Protein AF-A0A6B3EX88-F1 (afdb_monomer)

Sequence (80 aa):
MGRKVLAIEPGTPVLARMNRAFMQRATRWLASQGVRQFLDIGTGIPTSPNLHQVAQEAAPDARIVYCDNDPIVLAHAEAL

pLDDT: mean 92.62, std 8.36, range [62.5, 98.75]

Secondary structure (DSSP, 8-state):
-HHHHHHH-TTHHHHHHHHHHHHHHHHHHHHHTT--EEEEES--S--SSPHHHHHHHH-TT-EEEEE-S-HHHHHHHTT-

Mean predicted aligned err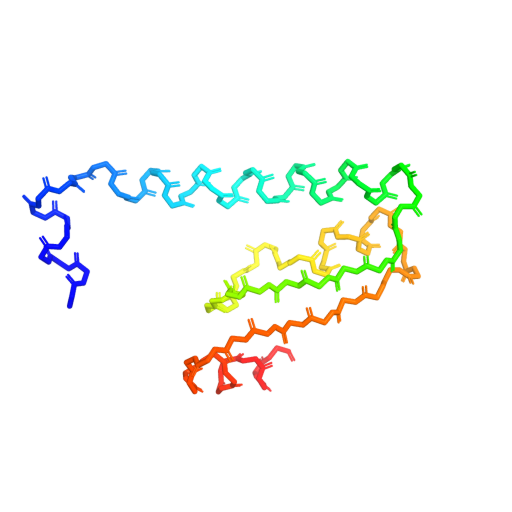or: 3.93 Å

Structure (mmCIF, N/CA/C/O backbone):
data_AF-A0A6B3EX88-F1
#
_entry.id   AF-A0A6B3EX88-F1
#
loop_
_atom_site.group_PDB
_atom_site.id
_atom_site.type_symbol
_atom_site.label_atom_id
_atom_site.label_alt_id
_atom_site.label_comp_id
_atom_site.label_asym_id
_atom_site.label_entity_id
_atom_site.label_seq_id
_atom_site.pdbx_PDB_ins_code
_atom_site.Cartn_x
_atom_site.Cartn_y
_atom_site.Cartn_z
_atom_site.occupancy
_atom_site.B_iso_or_equiv
_atom_site.auth_seq_id
_atom_site.auth_comp_id
_atom_site.auth_asym_id
_atom_site.auth_atom_id
_atom_site.pdbx_PDB_model_num
ATOM 1 N N . MET A 1 1 ? 13.832 -4.015 -18.662 1.00 64.31 1 MET A N 1
ATOM 2 C CA . MET A 1 1 ? 12.714 -3.116 -19.028 1.00 64.31 1 MET A CA 1
ATOM 3 C C . MET A 1 1 ? 12.949 -1.678 -18.558 1.00 64.31 1 MET A C 1
ATOM 5 O O . MET A 1 1 ? 13.018 -0.802 -19.407 1.00 64.31 1 MET A O 1
ATOM 9 N N . GLY A 1 2 ? 13.176 -1.431 -17.257 1.00 70.56 2 GLY A N 1
ATOM 10 C CA . GLY A 1 2 ? 13.278 -0.074 -16.682 1.00 70.56 2 GLY A CA 1
ATOM 11 C C . GLY A 1 2 ? 14.214 0.905 -17.408 1.00 70.56 2 GLY A C 1
ATOM 12 O O . GLY A 1 2 ? 13.789 1.998 -17.756 1.00 70.56 2 GLY A O 1
ATOM 13 N N . ARG A 1 3 ? 15.446 0.497 -17.758 1.00 74.19 3 ARG A N 1
ATOM 14 C CA . ARG A 1 3 ? 16.381 1.360 -18.518 1.00 74.19 3 ARG A CA 1
ATOM 15 C C . ARG A 1 3 ? 15.856 1.805 -19.891 1.00 74.19 3 ARG A C 1
ATOM 17 O O . ARG A 1 3 ? 16.182 2.900 -20.323 1.00 74.19 3 ARG A O 1
ATOM 24 N N . LYS A 1 4 ? 15.048 0.977 -20.567 1.00 79.00 4 LYS A N 1
ATOM 25 C CA . LYS A 1 4 ? 14.448 1.331 -21.866 1.00 79.00 4 LYS A CA 1
ATOM 26 C C . LYS A 1 4 ? 13.325 2.357 -21.698 1.00 79.00 4 LYS A C 1
ATOM 28 O O . LYS A 1 4 ? 13.219 3.260 -22.511 1.00 79.00 4 LYS A O 1
ATOM 33 N N . VAL A 1 5 ? 12.539 2.246 -20.625 1.00 78.81 5 VAL A N 1
ATOM 34 C CA . VAL A 1 5 ? 11.475 3.212 -20.302 1.00 78.81 5 VAL A CA 1
ATOM 35 C C . VAL A 1 5 ? 12.069 4.579 -19.973 1.00 78.81 5 VAL A C 1
ATOM 37 O O . VA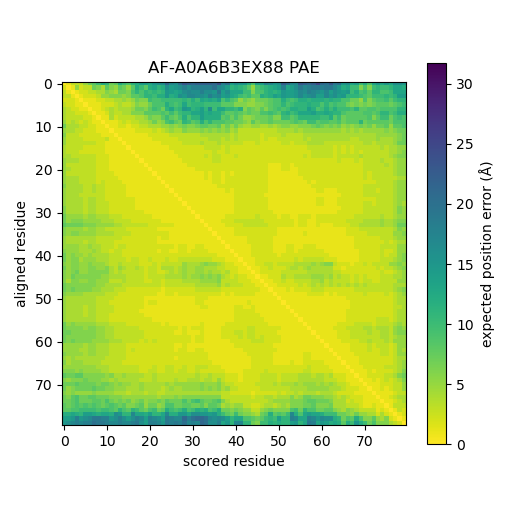L A 1 5 ? 11.606 5.576 -20.505 1.00 78.81 5 VAL A O 1
ATOM 40 N N . LEU A 1 6 ? 13.150 4.628 -19.189 1.00 85.69 6 LEU A N 1
ATOM 41 C CA . LEU A 1 6 ? 13.830 5.886 -18.846 1.00 85.69 6 LEU A CA 1
ATOM 42 C C . LEU A 1 6 ? 14.434 6.613 -20.052 1.00 85.69 6 LEU A C 1
ATOM 44 O O . LEU A 1 6 ? 14.576 7.829 -20.015 1.00 85.69 6 LEU A O 1
ATOM 48 N N . ALA A 1 7 ? 14.792 5.879 -21.108 1.00 86.81 7 ALA A N 1
ATOM 49 C CA . ALA A 1 7 ? 15.285 6.472 -22.347 1.00 86.81 7 ALA A CA 1
ATOM 50 C C . ALA A 1 7 ? 14.165 7.112 -23.191 1.00 86.81 7 ALA A C 1
ATOM 52 O O . ALA A 1 7 ? 14.456 7.974 -24.012 1.00 86.81 7 ALA A O 1
ATOM 53 N N . ILE A 1 8 ? 12.911 6.687 -23.001 1.00 90.50 8 ILE A N 1
ATOM 54 C CA . ILE A 1 8 ? 11.735 7.189 -23.730 1.00 90.50 8 ILE A CA 1
ATOM 55 C C . ILE A 1 8 ? 11.033 8.286 -22.922 1.00 90.50 8 ILE A C 1
ATOM 57 O O . ILE A 1 8 ? 10.701 9.329 -23.470 1.00 90.50 8 ILE A O 1
ATOM 61 N N . GLU A 1 9 ? 10.835 8.057 -21.623 1.00 87.94 9 GLU A N 1
ATOM 62 C CA . GLU A 1 9 ? 10.179 8.978 -20.694 1.00 87.94 9 GLU A CA 1
ATOM 63 C C . GLU A 1 9 ? 11.049 9.164 -19.434 1.00 87.94 9 GLU A C 1
ATOM 65 O O . GLU A 1 9 ? 10.896 8.435 -18.439 1.00 87.94 9 GLU A O 1
ATOM 70 N N . PRO A 1 10 ? 11.987 10.130 -19.455 1.00 91.50 10 PRO A N 1
ATOM 71 C CA . PRO A 1 10 ? 12.890 10.400 -18.337 1.00 91.50 10 PRO A CA 1
ATOM 72 C C . PRO A 1 10 ? 12.172 10.801 -17.040 1.00 91.50 10 PRO A C 1
ATOM 74 O O . PRO A 1 10 ? 12.722 10.611 -15.954 1.00 91.50 10 PRO A O 1
ATOM 77 N N . GLY A 1 11 ? 10.944 11.325 -17.124 1.00 93.56 11 GLY A N 1
ATOM 78 C CA . GLY A 1 11 ? 10.118 11.726 -15.986 1.00 93.56 11 GLY A CA 1
ATOM 79 C C . GLY A 1 11 ? 9.488 10.561 -15.219 1.00 93.56 11 GLY A C 1
ATOM 80 O O . GLY A 1 11 ? 8.992 10.759 -14.107 1.00 93.56 11 GLY A O 1
ATOM 81 N N . THR A 1 12 ? 9.556 9.332 -15.743 1.00 92.00 12 THR A N 1
ATOM 82 C CA . THR A 1 12 ? 8.961 8.128 -15.128 1.00 92.00 12 THR A CA 1
ATOM 83 C C . THR A 1 12 ? 9.263 7.975 -13.625 1.00 92.00 12 THR A C 1
ATOM 85 O O . THR A 1 12 ? 8.333 7.706 -12.861 1.00 92.00 12 THR A O 1
ATOM 88 N N . PRO A 1 13 ? 10.499 8.191 -13.121 1.00 92.88 13 PRO A N 1
ATOM 89 C CA . PRO A 1 13 ? 10.781 8.082 -11.688 1.00 92.88 13 PRO A CA 1
ATOM 90 C C . PRO A 1 13 ? 10.068 9.131 -10.835 1.00 92.88 13 PRO A C 1
ATOM 92 O O . PRO A 1 13 ? 9.797 8.889 -9.659 1.00 92.88 13 PRO A O 1
ATOM 95 N N . VAL A 1 14 ? 9.825 10.324 -11.383 1.00 95.38 14 VAL A N 1
ATOM 96 C CA . VAL A 1 14 ? 9.073 11.380 -10.694 1.00 95.38 14 VAL A CA 1
ATOM 97 C C . VAL A 1 14 ? 7.602 10.992 -10.644 1.00 95.38 14 VAL A C 1
ATOM 99 O O . VAL A 1 14 ? 7.012 11.020 -9.567 1.00 95.38 14 VAL A O 1
ATOM 102 N N . LEU A 1 15 ? 7.042 10.530 -11.764 1.00 94.12 15 LEU A N 1
ATOM 103 C CA . LEU A 1 15 ? 5.656 10.066 -11.836 1.00 94.12 15 LEU A CA 1
ATOM 104 C C . LEU A 1 15 ? 5.389 8.907 -10.866 1.00 94.12 15 LEU A C 1
ATOM 106 O O . LEU A 1 15 ? 4.413 8.946 -10.120 1.00 94.12 15 LEU A O 1
ATOM 110 N N . ALA A 1 16 ? 6.296 7.929 -10.786 1.00 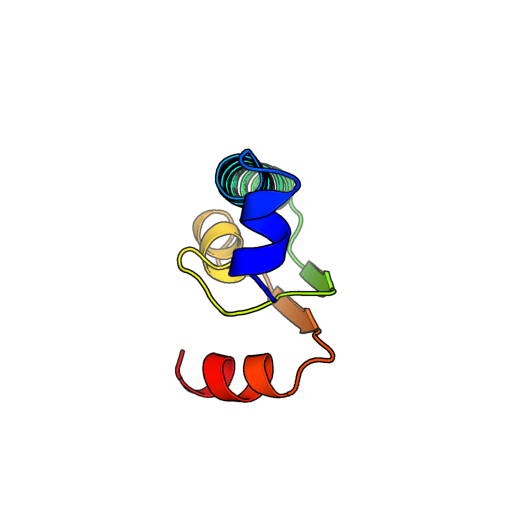92.25 16 ALA A N 1
ATOM 111 C CA . ALA A 1 16 ? 6.195 6.823 -9.834 1.00 92.25 16 ALA A CA 1
ATOM 112 C C . ALA A 1 16 ? 6.172 7.312 -8.372 1.00 92.25 16 ALA A C 1
ATOM 114 O O . ALA A 1 16 ? 5.345 6.868 -7.572 1.00 92.25 16 ALA A O 1
ATOM 115 N N . ARG A 1 17 ? 7.031 8.282 -8.025 1.00 95.06 17 ARG A N 1
ATOM 116 C CA . ARG A 1 17 ? 7.050 8.910 -6.691 1.00 95.06 17 ARG A CA 1
ATOM 117 C C . ARG A 1 17 ? 5.776 9.705 -6.406 1.00 95.06 17 ARG A C 1
ATOM 119 O O . ARG A 1 17 ? 5.248 9.622 -5.300 1.00 95.06 17 ARG A O 1
ATOM 126 N N . MET A 1 18 ? 5.259 10.442 -7.388 1.00 97.00 18 MET A N 1
ATOM 127 C CA . MET A 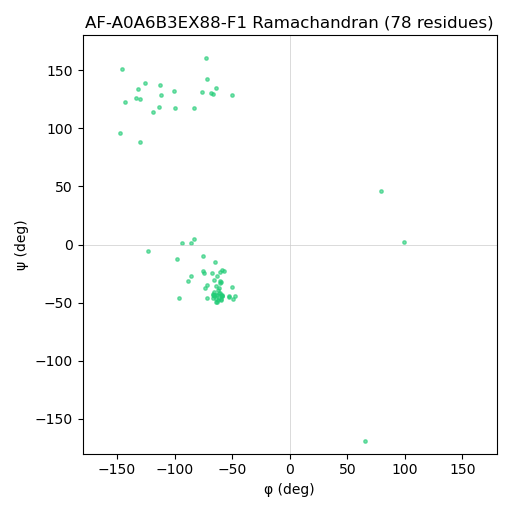1 18 ? 4.007 11.195 -7.256 1.00 97.00 18 MET A CA 1
ATOM 128 C C . MET A 1 18 ? 2.811 10.268 -7.044 1.00 97.00 18 MET A C 1
ATOM 130 O O . MET A 1 18 ? 2.002 10.528 -6.153 1.00 97.00 18 MET A O 1
ATOM 134 N N . ASN A 1 19 ? 2.735 9.170 -7.799 1.00 94.88 19 ASN A N 1
ATOM 135 C CA . ASN A 1 19 ? 1.713 8.143 -7.616 1.00 94.88 19 ASN A CA 1
ATOM 136 C C . ASN A 1 19 ? 1.778 7.546 -6.203 1.00 94.88 19 ASN A C 1
ATOM 138 O O . ASN A 1 19 ? 0.765 7.452 -5.511 1.00 94.88 19 ASN A O 1
ATOM 142 N N . ARG A 1 20 ? 2.990 7.242 -5.715 1.00 96.06 20 ARG A N 1
ATOM 143 C CA . ARG A 1 20 ? 3.180 6.748 -4.346 1.00 96.06 20 ARG A CA 1
ATOM 144 C C . ARG A 1 20 ? 2.712 7.753 -3.296 1.00 96.06 20 ARG A C 1
ATOM 146 O O . ARG A 1 20 ? 2.004 7.385 -2.362 1.00 96.06 20 ARG A O 1
ATOM 153 N N . ALA A 1 21 ? 3.077 9.021 -3.460 1.00 97.25 21 ALA A N 1
ATOM 154 C CA . ALA A 1 21 ? 2.665 10.082 -2.550 1.00 97.25 21 ALA A CA 1
ATOM 155 C C . ALA A 1 21 ? 1.140 10.292 -2.575 1.00 97.25 21 ALA A C 1
ATOM 157 O O . ALA A 1 21 ? 0.539 10.577 -1.540 1.00 97.25 21 ALA A O 1
ATOM 158 N N . PHE A 1 22 ? 0.501 10.144 -3.739 1.00 97.81 22 PHE A N 1
ATOM 159 C CA . PHE A 1 22 ? -0.954 10.183 -3.858 1.00 97.81 22 PHE A CA 1
ATOM 160 C C . PHE A 1 22 ? -1.615 9.037 -3.087 1.00 97.81 22 PHE A C 1
ATOM 162 O O . PHE A 1 22 ? -2.482 9.316 -2.262 1.00 97.81 22 PHE A O 1
ATOM 169 N N . MET A 1 23 ? -1.157 7.791 -3.271 1.00 97.62 23 MET A N 1
ATOM 170 C CA . MET A 1 23 ? -1.676 6.628 -2.537 1.00 97.62 23 MET A CA 1
ATOM 171 C C . MET A 1 23 ? -1.645 6.858 -1.020 1.00 97.62 23 MET A C 1
ATOM 173 O O . MET A 1 23 ? -2.651 6.637 -0.346 1.00 97.62 23 MET A O 1
ATOM 177 N N . GLN A 1 24 ? -0.539 7.388 -0.486 1.00 98.06 24 GLN A N 1
ATOM 178 C CA . GLN A 1 24 ? -0.419 7.681 0.946 1.00 98.06 24 GLN A CA 1
ATOM 179 C C . GLN A 1 24 ? -1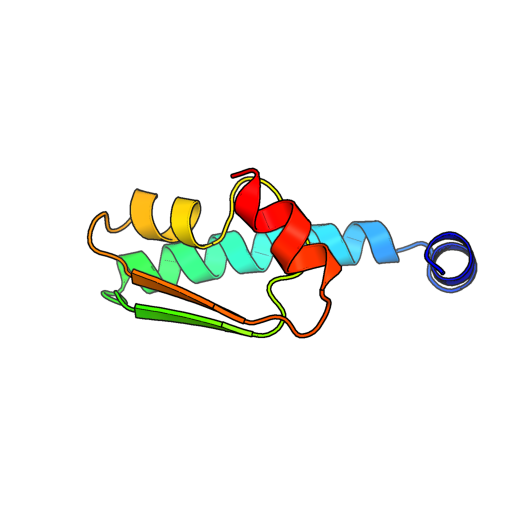.445 8.726 1.415 1.00 98.06 24 GLN A C 1
ATOM 181 O O . GLN A 1 24 ? -2.126 8.522 2.420 1.00 98.06 24 GLN A O 1
ATOM 186 N N . ARG A 1 25 ? -1.587 9.847 0.691 1.00 98.38 25 ARG A N 1
ATOM 187 C CA . ARG A 1 25 ? -2.541 10.909 1.060 1.00 98.38 25 ARG A CA 1
ATOM 188 C C . ARG A 1 25 ? -3.990 10.437 0.959 1.00 98.38 25 ARG A C 1
ATOM 190 O O . ARG A 1 25 ? -4.770 10.693 1.872 1.00 98.38 25 ARG A O 1
ATOM 197 N N . ALA A 1 26 ? -4.332 9.738 -0.121 1.00 98.56 26 ALA A N 1
ATOM 198 C CA . ALA A 1 26 ? -5.675 9.223 -0.359 1.00 98.56 26 ALA A CA 1
ATOM 199 C C . ALA A 1 26 ? -6.072 8.185 0.699 1.00 98.56 26 ALA A C 1
ATOM 201 O O . ALA A 1 26 ? -7.137 8.303 1.297 1.00 98.56 26 ALA A O 1
ATOM 202 N N . THR A 1 27 ? -5.189 7.228 0.999 1.00 98.44 27 THR A N 1
ATOM 203 C CA . THR A 1 27 ? -5.424 6.203 2.030 1.00 98.44 27 THR A CA 1
ATOM 204 C C . THR A 1 27 ? -5.644 6.832 3.402 1.00 98.44 27 THR A C 1
ATOM 206 O O . THR A 1 27 ? -6.622 6.513 4.075 1.00 98.44 27 THR A O 1
ATOM 209 N N . ARG A 1 28 ? -4.775 7.769 3.804 1.00 98.44 28 ARG A N 1
ATOM 210 C CA . ARG A 1 28 ? -4.893 8.463 5.094 1.00 98.44 28 ARG A CA 1
ATOM 211 C C . ARG A 1 28 ? -6.206 9.235 5.205 1.00 98.44 28 ARG A C 1
ATOM 213 O O . ARG A 1 28 ? -6.849 9.197 6.251 1.00 98.44 28 ARG A O 1
ATOM 220 N N . TRP A 1 29 ? -6.606 9.915 4.130 1.00 98.69 29 TRP A N 1
ATOM 221 C CA . TRP A 1 29 ? -7.878 10.627 4.082 1.00 98.69 29 TRP A CA 1
ATOM 222 C C . TRP 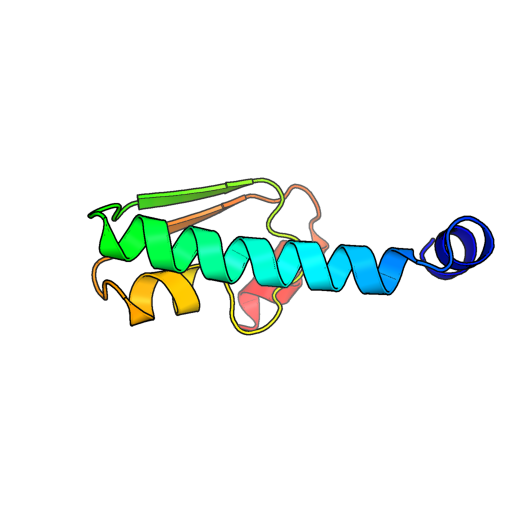A 1 29 ? -9.064 9.660 4.186 1.00 98.69 29 TRP A C 1
ATOM 224 O O . TRP A 1 29 ? -9.910 9.836 5.051 1.00 98.69 29 TRP A O 1
ATOM 234 N N . LEU A 1 30 ? -9.101 8.587 3.392 1.00 98.75 30 LEU A N 1
ATOM 235 C CA . LEU A 1 30 ? -10.183 7.594 3.447 1.00 98.75 30 LEU A CA 1
ATOM 236 C C . LEU A 1 30 ? -10.314 6.950 4.835 1.00 98.75 30 LEU A C 1
ATOM 238 O O . LEU A 1 30 ? -11.420 6.834 5.363 1.00 98.75 30 LEU A O 1
ATOM 242 N N . ALA A 1 31 ? -9.192 6.571 5.451 1.00 98.56 31 ALA A N 1
ATOM 243 C CA . ALA A 1 31 ? -9.180 5.997 6.793 1.00 98.56 31 ALA A CA 1
ATOM 244 C C . ALA A 1 31 ? -9.731 6.982 7.842 1.00 98.56 31 ALA A C 1
ATOM 246 O O . ALA A 1 31 ? -10.548 6.592 8.685 1.00 98.56 31 ALA A O 1
ATOM 247 N N . SER A 1 32 ? -9.372 8.270 7.752 1.00 97.44 32 SER A N 1
ATOM 248 C CA . SER A 1 32 ? -9.918 9.302 8.645 1.00 97.44 32 SER A CA 1
ATOM 249 C C . SER A 1 32 ? -11.411 9.566 8.418 1.00 97.44 32 SER A C 1
ATOM 251 O O . SER A 1 32 ? -12.098 9.968 9.352 1.00 97.44 32 SER A O 1
ATOM 253 N N . GLN A 1 33 ? -11.935 9.281 7.220 1.00 98.56 33 GLN A N 1
ATOM 254 C CA . GLN A 1 33 ? -13.365 9.375 6.895 1.00 98.56 33 GLN A CA 1
ATOM 255 C C . GLN A 1 33 ? -14.189 8.138 7.299 1.00 98.56 33 GLN A C 1
ATOM 257 O O . GLN A 1 33 ? -15.378 8.069 6.997 1.00 98.56 33 GLN A O 1
ATOM 262 N N . GLY A 1 34 ? -13.597 7.153 7.981 1.00 98.25 34 GLY A N 1
ATOM 263 C CA . GLY A 1 34 ? -14.334 5.981 8.469 1.00 98.25 34 GLY A CA 1
ATOM 264 C C . GLY A 1 34 ? -14.205 4.727 7.601 1.00 98.25 34 GLY A C 1
ATOM 265 O O . GLY A 1 34 ? -14.777 3.697 7.948 1.00 98.25 34 GLY A O 1
ATOM 266 N N . VAL A 1 35 ? -13.427 4.754 6.513 1.00 98.69 35 VAL A N 1
ATOM 267 C CA . VAL A 1 35 ? -13.135 3.532 5.747 1.00 98.69 35 VAL A CA 1
ATOM 268 C C . VAL A 1 35 ? -12.256 2.602 6.589 1.00 98.69 35 VAL A C 1
ATOM 270 O O . VAL A 1 35 ? -11.252 3.028 7.163 1.00 98.69 35 VAL A O 1
ATOM 273 N N . ARG A 1 36 ? -12.647 1.326 6.687 1.00 98.62 36 ARG A N 1
ATOM 274 C CA . ARG A 1 36 ? -11.944 0.289 7.473 1.00 98.62 36 ARG A CA 1
ATOM 275 C C . ARG A 1 36 ? -11.522 -0.928 6.667 1.00 98.62 36 ARG A C 1
ATOM 277 O O . ARG A 1 36 ? -10.874 -1.813 7.209 1.00 98.62 36 ARG A O 1
ATOM 284 N N . GLN A 1 37 ? -11.900 -1.004 5.398 1.00 98.75 37 GLN A N 1
ATOM 285 C CA . GLN A 1 37 ? -11.603 -2.147 4.545 1.00 98.75 37 GLN A CA 1
ATOM 286 C C . GLN A 1 37 ? -11.073 -1.644 3.210 1.00 98.75 37 GLN A C 1
ATOM 288 O O . GLN A 1 37 ? -11.714 -0.813 2.568 1.00 98.75 37 GLN A O 1
ATOM 293 N N . PHE A 1 38 ? -9.905 -2.141 2.819 1.00 98.62 38 PHE A N 1
ATOM 294 C CA . PHE A 1 38 ? -9.224 -1.764 1.588 1.00 98.62 38 PHE A CA 1
ATOM 295 C C . PHE A 1 38 ? -8.911 -3.013 0.767 1.00 98.62 38 PHE A C 1
ATOM 297 O O . PHE A 1 38 ? -8.480 -4.033 1.307 1.00 98.62 38 PHE A O 1
ATOM 304 N N . LEU A 1 39 ? -9.105 -2.904 -0.544 1.00 98.06 39 LEU A N 1
ATOM 305 C CA . LEU A 1 39 ? -8.649 -3.874 -1.530 1.00 98.06 39 LEU A CA 1
ATOM 306 C C . LEU A 1 39 ? -7.679 -3.155 -2.466 1.00 98.06 39 LEU A C 1
ATOM 308 O O . LEU A 1 39 ? -8.086 -2.241 -3.182 1.00 98.06 39 LEU A O 1
ATOM 312 N N . ASP A 1 40 ? -6.412 -3.552 -2.426 1.00 96.81 40 ASP A N 1
ATOM 313 C CA . ASP A 1 40 ? -5.351 -3.024 -3.280 1.00 96.81 40 ASP A CA 1
ATOM 314 C C . ASP A 1 40 ? -5.117 -3.991 -4.447 1.00 96.81 40 ASP A C 1
ATOM 316 O O . ASP A 1 40 ? -4.801 -5.163 -4.230 1.00 96.81 40 ASP A O 1
ATOM 320 N N . ILE A 1 41 ? -5.345 -3.527 -5.677 1.00 96.56 41 ILE A N 1
ATOM 321 C CA . ILE A 1 41 ? -5.241 -4.332 -6.902 1.00 96.56 41 ILE A CA 1
ATOM 322 C C . ILE A 1 41 ? -4.073 -3.797 -7.723 1.00 96.56 41 ILE A C 1
ATOM 324 O O . ILE A 1 41 ? -4.108 -2.656 -8.181 1.00 96.56 41 ILE A O 1
ATOM 328 N N . GLY A 1 42 ? -3.068 -4.641 -7.945 1.00 95.06 42 GLY A N 1
ATOM 329 C CA . GLY A 1 42 ? -1.783 -4.219 -8.496 1.00 95.06 42 GLY A CA 1
ATOM 330 C C . GLY A 1 42 ? -0.890 -3.584 -7.430 1.00 95.06 42 GLY A C 1
ATOM 331 O O . GLY A 1 42 ? -0.315 -2.521 -7.665 1.00 95.06 42 GLY A O 1
ATOM 332 N N . THR A 1 43 ? -0.802 -4.222 -6.256 1.00 92.88 43 THR A N 1
ATOM 333 C CA . THR A 1 43 ? -0.009 -3.779 -5.092 1.00 92.88 43 THR A CA 1
ATOM 334 C C . THR A 1 43 ? 1.439 -3.434 -5.450 1.00 92.88 43 THR A C 1
ATOM 336 O O . THR A 1 43 ? 2.033 -2.507 -4.886 1.00 92.88 43 THR A O 1
ATOM 339 N N . GLY A 1 44 ? 2.024 -4.188 -6.385 1.00 92.44 44 GLY A N 1
ATOM 340 C CA . GLY A 1 44 ? 3.427 -4.105 -6.747 1.00 92.44 44 GLY A CA 1
ATOM 341 C C . GLY A 1 44 ? 4.370 -4.526 -5.617 1.00 92.44 44 GLY A C 1
ATOM 342 O O . GLY A 1 44 ? 3.976 -5.093 -4.598 1.00 92.44 44 GLY A O 1
ATOM 343 N N . ILE A 1 45 ? 5.661 -4.249 -5.810 1.00 92.19 45 ILE A N 1
ATOM 344 C CA . ILE A 1 45 ? 6.703 -4.614 -4.843 1.00 92.19 45 ILE A CA 1
ATOM 345 C C . ILE A 1 45 ? 6.515 -3.809 -3.542 1.00 92.19 45 ILE A C 1
ATOM 347 O O . ILE A 1 45 ? 6.443 -2.571 -3.599 1.00 92.19 45 ILE A O 1
ATOM 351 N N . PRO A 1 46 ? 6.506 -4.471 -2.367 1.00 90.44 46 PRO A N 1
ATOM 352 C CA . PRO A 1 46 ? 6.424 -3.796 -1.081 1.00 90.44 46 PRO A CA 1
ATOM 353 C C . PRO A 1 46 ? 7.445 -2.670 -0.930 1.00 90.44 46 PRO A C 1
ATOM 355 O O . PRO A 1 46 ? 8.640 -2.843 -1.154 1.00 90.44 46 PRO A O 1
ATOM 358 N N . THR A 1 47 ? 6.970 -1.491 -0.539 1.00 91.31 47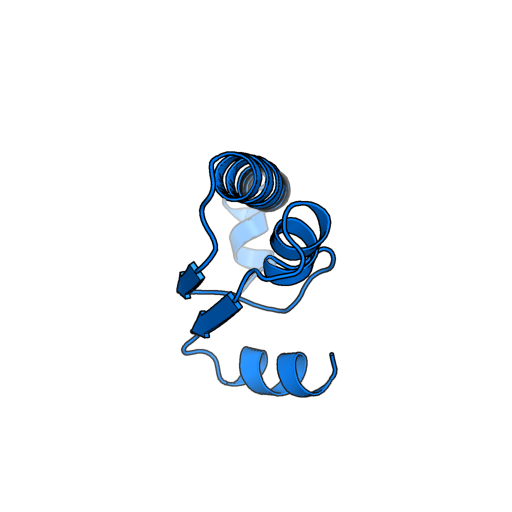 THR A N 1
ATOM 359 C CA . THR A 1 47 ? 7.805 -0.298 -0.350 1.00 91.31 47 THR A CA 1
ATOM 360 C C . THR A 1 47 ? 7.267 0.470 0.846 1.00 91.31 47 THR A C 1
ATOM 362 O O . THR A 1 47 ? 6.106 0.857 0.847 1.00 91.31 47 THR A O 1
ATOM 365 N N . SER A 1 48 ? 8.070 0.719 1.877 1.00 91.81 48 SER A N 1
ATOM 366 C CA . SER A 1 48 ? 7.576 1.447 3.054 1.00 91.81 48 SER A CA 1
ATOM 367 C C . SER A 1 48 ? 7.344 2.948 2.758 1.00 91.81 48 SER A C 1
ATOM 369 O O . SER A 1 48 ? 8.138 3.548 2.028 1.00 91.81 48 SER A O 1
ATOM 371 N N . PRO A 1 49 ? 6.288 3.582 3.313 1.00 95.19 49 PRO A N 1
ATOM 372 C CA . PRO A 1 49 ? 5.180 2.951 4.026 1.00 95.19 49 PRO A CA 1
ATOM 373 C C . PRO A 1 49 ? 4.205 2.279 3.050 1.00 95.19 49 PRO A C 1
ATOM 375 O O . PRO A 1 49 ? 3.781 2.897 2.066 1.00 95.19 49 PRO A O 1
ATOM 378 N N . ASN A 1 50 ? 3.845 1.025 3.327 1.00 95.56 50 ASN A N 1
ATOM 379 C CA . ASN A 1 50 ? 2.819 0.249 2.627 1.00 95.56 50 ASN A CA 1
ATOM 380 C C . ASN A 1 50 ? 1.406 0.740 2.981 1.00 95.56 50 ASN A C 1
ATOM 382 O O . ASN A 1 50 ? 1.208 1.389 4.007 1.00 95.56 50 ASN A O 1
ATOM 386 N N . LEU A 1 51 ? 0.413 0.412 2.143 1.00 96.94 51 LEU A N 1
ATOM 387 C CA . LEU A 1 51 ? -0.974 0.872 2.320 1.00 96.94 51 LEU A CA 1
ATOM 388 C C . LEU A 1 51 ? -1.526 0.568 3.723 1.00 96.94 51 LEU A C 1
ATOM 390 O O . LEU A 1 51 ? -2.096 1.456 4.350 1.00 96.94 51 LEU A O 1
ATOM 394 N N . HIS A 1 52 ? -1.301 -0.641 4.250 1.00 97.25 52 HIS A N 1
ATOM 395 C CA . HIS A 1 52 ? -1.761 -1.033 5.578 1.00 97.25 52 HIS A CA 1
ATOM 396 C C . HIS A 1 52 ? -1.131 -0.179 6.673 1.00 97.25 52 HIS A C 1
ATOM 398 O O . HIS A 1 52 ? -1.842 0.235 7.576 1.00 97.25 52 HIS A O 1
ATOM 404 N N . GLN A 1 53 ? 0.154 0.169 6.555 1.00 98.00 53 GLN A N 1
ATOM 405 C CA . GLN A 1 53 ? 0.836 1.023 7.530 1.00 98.00 53 GLN A CA 1
ATOM 406 C C . GLN A 1 53 ? 0.192 2.411 7.559 1.00 98.00 53 GLN A C 1
ATOM 408 O O . GLN A 1 53 ? -0.100 2.931 8.628 1.00 98.00 53 GLN A O 1
ATOM 413 N N . VAL A 1 54 ? -0.111 2.980 6.387 1.00 98.25 54 VAL A N 1
ATOM 414 C CA . VAL A 1 54 ? -0.782 4.286 6.288 1.00 98.25 54 VAL A CA 1
ATOM 415 C C . VAL A 1 54 ? -2.215 4.233 6.826 1.00 98.25 54 VAL A C 1
ATOM 417 O O . VAL A 1 54 ? -2.640 5.146 7.532 1.00 98.25 54 VAL A O 1
ATOM 420 N N . ALA A 1 55 ? -2.971 3.187 6.486 1.00 98.56 55 ALA A N 1
ATOM 421 C CA . ALA A 1 55 ? -4.350 3.026 6.935 1.00 98.56 55 ALA A CA 1
ATOM 422 C C . ALA A 1 55 ? -4.428 2.801 8.453 1.00 98.56 55 ALA A C 1
ATOM 424 O O . ALA A 1 55 ? -5.220 3.455 9.126 1.00 98.56 55 ALA A O 1
ATOM 425 N N . GLN A 1 56 ? -3.580 1.923 8.991 1.00 98.50 56 GLN A N 1
ATOM 426 C CA . GLN A 1 56 ? -3.578 1.526 10.401 1.00 98.50 56 GLN A CA 1
ATOM 427 C C . GLN A 1 56 ? -2.998 2.594 11.327 1.00 98.50 56 GLN A C 1
ATOM 429 O O . GLN A 1 56 ? -3.393 2.662 12.487 1.00 98.50 56 GLN A O 1
ATOM 434 N N . GLU A 1 57 ? -2.141 3.481 10.814 1.00 98.00 57 GLU A N 1
ATOM 435 C CA . GLU A 1 57 ? -1.727 4.686 11.540 1.00 98.00 57 GLU A CA 1
ATOM 436 C C . GLU A 1 57 ? -2.927 5.602 11.844 1.00 98.00 57 GLU A C 1
ATOM 438 O O . GLU A 1 57 ? -3.000 6.192 12.918 1.00 98.00 57 GLU A O 1
ATOM 443 N N . ALA A 1 58 ? -3.888 5.709 10.918 1.00 97.19 58 ALA A N 1
ATOM 444 C CA . ALA A 1 58 ? -5.097 6.514 11.102 1.00 97.19 58 ALA A CA 1
ATOM 445 C C . ALA A 1 58 ? -6.252 5.744 11.774 1.00 97.19 58 ALA A C 1
ATOM 447 O O . ALA A 1 58 ? -7.068 6.348 12.469 1.00 97.19 58 ALA A O 1
ATOM 448 N N . ALA A 1 59 ? -6.347 4.432 11.549 1.00 98.25 59 ALA A N 1
ATOM 449 C CA . ALA A 1 59 ? -7.401 3.562 12.065 1.00 98.25 59 ALA A CA 1
ATOM 450 C C . ALA A 1 59 ? -6.846 2.146 12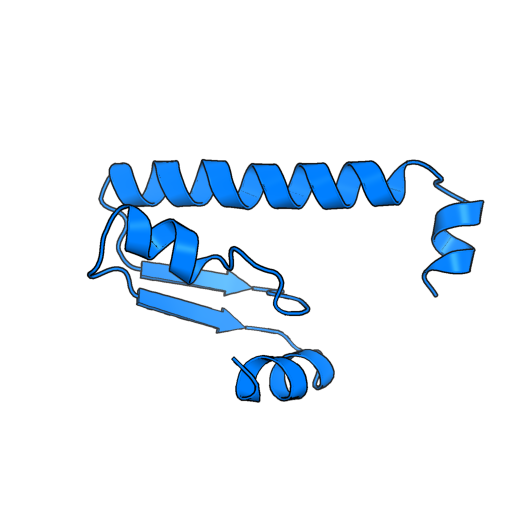.333 1.00 98.25 59 ALA A C 1
ATOM 452 O O . ALA A 1 59 ? -6.799 1.335 11.406 1.00 98.25 59 ALA A O 1
ATOM 453 N N . PRO A 1 60 ? -6.438 1.819 13.576 1.00 98.19 60 PRO A N 1
ATOM 454 C CA . PRO A 1 60 ? -5.771 0.550 13.896 1.00 98.19 60 PRO A CA 1
ATOM 455 C C . PRO A 1 60 ? -6.574 -0.717 13.561 1.00 98.19 60 PRO A C 1
ATOM 457 O O . PRO A 1 60 ? -5.997 -1.786 13.393 1.00 98.19 60 PRO A O 1
ATOM 460 N N . ASP A 1 61 ? -7.900 -0.608 13.450 1.00 98.44 61 ASP A N 1
ATOM 461 C CA . ASP A 1 61 ? -8.816 -1.691 13.085 1.00 98.44 61 ASP A CA 1
ATOM 462 C C . ASP A 1 61 ? -8.985 -1.879 11.563 1.00 98.44 61 ASP A C 1
ATOM 464 O O . ASP A 1 61 ? -9.736 -2.758 11.129 1.00 98.44 61 ASP A O 1
ATOM 468 N N . ALA A 1 62 ? -8.289 -1.085 10.740 1.00 98.69 62 ALA A N 1
ATOM 469 C CA . ALA A 1 62 ? -8.333 -1.198 9.288 1.00 98.69 62 ALA A CA 1
ATOM 470 C C . ALA A 1 62 ? -7.771 -2.543 8.790 1.00 98.69 62 ALA A C 1
ATOM 472 O O . ALA A 1 62 ? -6.692 -2.995 9.187 1.00 98.69 62 ALA A O 1
ATOM 473 N N . ARG A 1 63 ? -8.500 -3.157 7.854 1.00 98.50 63 ARG A N 1
ATOM 474 C CA . ARG A 1 63 ? -8.180 -4.430 7.196 1.00 98.50 63 ARG A CA 1
ATOM 475 C C . ARG A 1 63 ? -7.880 -4.197 5.724 1.00 98.50 63 ARG A C 1
ATOM 477 O O . ARG A 1 63 ? -8.560 -3.416 5.060 1.00 98.50 63 ARG A O 1
ATOM 484 N N . ILE A 1 64 ? -6.848 -4.863 5.226 1.00 97.94 64 ILE A N 1
ATOM 485 C CA . ILE A 1 64 ? -6.333 -4.665 3.875 1.00 97.94 64 ILE A CA 1
ATOM 486 C C . ILE A 1 64 ? -6.147 -6.033 3.225 1.00 97.94 64 ILE A C 1
ATOM 488 O O . ILE A 1 64 ? -5.578 -6.933 3.839 1.00 97.94 64 ILE A O 1
ATOM 492 N N . VAL A 1 65 ? -6.603 -6.170 1.983 1.00 97.62 65 VAL A N 1
ATOM 493 C CA . VAL A 1 65 ? -6.245 -7.281 1.097 1.00 97.62 65 VAL A CA 1
ATOM 494 C C . VAL A 1 65 ? -5.389 -6.731 -0.035 1.00 97.62 65 VAL A C 1
ATOM 496 O O . VAL A 1 65 ? -5.782 -5.771 -0.696 1.00 97.62 65 VAL A O 1
ATOM 499 N N . TYR A 1 66 ? -4.237 -7.358 -0.255 1.00 95.75 66 TYR A N 1
ATOM 500 C CA . TYR A 1 66 ? -3.337 -7.076 -1.367 1.00 95.75 66 TYR A CA 1
ATOM 501 C C . TYR A 1 66 ? -3.523 -8.124 -2.460 1.00 95.75 66 TYR A C 1
ATOM 503 O O . TYR A 1 66 ? -3.529 -9.320 -2.175 1.00 95.75 66 TYR A O 1
ATOM 511 N N . CYS A 1 67 ? -3.657 -7.681 -3.707 1.00 95.50 67 CYS A N 1
ATOM 512 C CA . CYS A 1 67 ? -3.784 -8.541 -4.875 1.00 95.50 67 CYS A CA 1
ATOM 513 C C . CYS A 1 67 ? -2.782 -8.098 -5.940 1.00 95.50 67 CYS A C 1
ATOM 515 O O . CYS A 1 67 ? -2.767 -6.938 -6.349 1.00 95.50 67 CYS A O 1
ATOM 517 N N . ASP A 1 68 ? -1.946 -9.024 -6.393 1.00 95.69 68 ASP A N 1
ATOM 518 C CA . ASP A 1 68 ? -1.044 -8.825 -7.520 1.00 95.69 68 ASP A CA 1
ATOM 519 C C . ASP A 1 68 ? -0.905 -10.144 -8.290 1.00 95.69 68 ASP A C 1
ATOM 521 O O . ASP A 1 68 ? -1.087 -11.221 -7.719 1.00 95.69 68 ASP A O 1
ATOM 525 N N . ASN A 1 69 ? -0.645 -10.063 -9.592 1.00 94.62 69 ASN A N 1
ATOM 526 C CA . ASN A 1 69 ? -0.500 -11.232 -10.454 1.00 94.62 69 ASN A CA 1
ATOM 527 C C . ASN A 1 69 ? 0.964 -11.621 -10.688 1.00 94.62 69 ASN A C 1
ATOM 529 O O . ASN A 1 69 ? 1.207 -12.704 -11.222 1.00 94.62 69 ASN A O 1
ATOM 533 N N . ASP A 1 70 ? 1.923 -10.766 -10.324 1.00 93.81 70 ASP A N 1
ATOM 534 C CA . ASP A 1 70 ? 3.344 -11.059 -10.462 1.00 93.81 70 ASP A CA 1
ATOM 535 C C . ASP A 1 70 ? 3.835 -11.901 -9.263 1.00 93.81 70 ASP A C 1
ATOM 537 O O . ASP A 1 70 ? 3.828 -11.420 -8.124 1.00 93.81 70 ASP A O 1
ATOM 541 N N . PRO A 1 71 ? 4.310 -13.147 -9.477 1.00 91.06 71 PRO A N 1
ATOM 542 C CA . PRO A 1 71 ? 4.831 -13.997 -8.405 1.00 91.06 71 PRO A CA 1
ATOM 543 C C . PRO A 1 71 ? 5.983 -13.365 -7.615 1.00 91.06 71 PRO A C 1
ATOM 545 O O . PRO A 1 71 ? 6.206 -13.736 -6.461 1.00 91.06 71 PRO A O 1
ATOM 548 N N . ILE A 1 72 ? 6.707 -12.399 -8.201 1.00 90.94 72 ILE A N 1
ATOM 549 C CA . ILE A 1 72 ? 7.762 -11.674 -7.488 1.00 90.94 72 ILE A CA 1
ATOM 550 C C . ILE A 1 72 ? 7.205 -10.926 -6.275 1.00 90.94 72 ILE A C 1
ATOM 552 O O . ILE A 1 72 ? 7.893 -10.815 -5.261 1.00 90.94 72 ILE A O 1
ATOM 556 N N . VAL A 1 73 ? 5.962 -10.442 -6.349 1.00 90.69 73 VAL A N 1
ATOM 557 C CA . VAL A 1 73 ? 5.323 -9.698 -5.263 1.00 90.69 73 VAL A CA 1
ATOM 558 C C . VAL A 1 73 ? 5.092 -10.608 -4.067 1.00 90.69 73 VAL A C 1
ATOM 560 O O . VAL A 1 73 ? 5.416 -10.209 -2.951 1.00 90.69 73 VAL A O 1
ATOM 563 N N . LEU A 1 74 ? 4.633 -11.844 -4.290 1.00 88.25 74 LEU A N 1
ATOM 564 C CA . LEU A 1 74 ? 4.455 -12.827 -3.219 1.00 88.25 74 LEU A CA 1
ATOM 565 C C . LEU A 1 74 ? 5.781 -13.109 -2.497 1.00 88.25 74 LEU A C 1
ATOM 567 O O .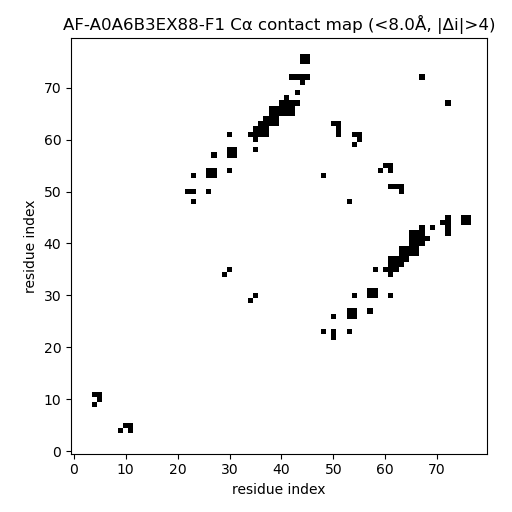 LEU A 1 74 ? 5.839 -13.015 -1.274 1.00 88.25 74 LEU A O 1
ATOM 571 N N . ALA A 1 75 ? 6.860 -13.337 -3.250 1.00 87.44 75 ALA A N 1
ATOM 572 C CA . ALA A 1 75 ? 8.185 -13.593 -2.680 1.00 87.44 75 ALA A CA 1
ATOM 573 C C . ALA A 1 75 ? 8.721 -12.426 -1.826 1.00 87.44 75 ALA A C 1
ATOM 575 O O . ALA A 1 75 ? 9.467 -12.645 -0.876 1.00 87.44 75 ALA A O 1
ATOM 576 N N . HIS A 1 76 ? 8.356 -11.181 -2.153 1.00 84.06 76 HIS A N 1
ATOM 577 C CA . HIS A 1 76 ? 8.740 -10.010 -1.356 1.00 84.06 76 HIS A CA 1
ATOM 578 C C . HIS A 1 76 ? 7.777 -9.747 -0.190 1.00 84.06 76 HIS A C 1
ATOM 580 O O . HIS A 1 76 ? 8.187 -9.159 0.806 1.00 84.06 76 HIS A O 1
ATOM 586 N N . ALA A 1 77 ? 6.511 -10.156 -0.303 1.00 78.69 77 ALA A N 1
ATOM 587 C CA . ALA A 1 77 ? 5.509 -9.994 0.745 1.00 78.69 77 ALA A CA 1
ATOM 588 C C . ALA A 1 77 ? 5.752 -10.936 1.934 1.00 78.69 77 ALA A C 1
ATOM 590 O O . ALA A 1 77 ? 5.539 -10.529 3.069 1.00 78.69 77 ALA A O 1
ATOM 591 N N . GLU A 1 78 ? 6.244 -12.154 1.691 1.00 74.31 78 GLU A N 1
ATOM 592 C CA . GLU A 1 78 ? 6.616 -13.113 2.748 1.00 74.31 78 GLU A CA 1
ATOM 593 C C . GLU A 1 78 ? 7.796 -12.642 3.617 1.00 74.31 78 GLU A C 1
ATOM 595 O O . GLU A 1 78 ? 8.028 -13.188 4.693 1.00 74.31 78 GLU A O 1
ATOM 600 N N . ALA A 1 79 ? 8.541 -11.632 3.161 1.00 66.06 79 ALA A N 1
ATOM 601 C CA . ALA A 1 79 ? 9.684 -11.063 3.869 1.00 66.06 79 ALA A CA 1
ATOM 602 C C . ALA A 1 79 ? 9.338 -9.836 4.742 1.00 66.06 79 ALA A C 1
ATOM 604 O O . ALA A 1 79 ? 10.252 -9.244 5.323 1.00 66.06 79 ALA A O 1
ATOM 605 N N . LEU A 1 80 ? 8.061 -9.425 4.791 1.00 62.50 80 LEU A N 1
ATOM 606 C CA . LEU A 1 80 ? 7.561 -8.294 5.589 1.00 62.50 80 LEU A CA 1
ATOM 607 C C . LEU A 1 80 ? 7.189 -8.680 7.023 1.00 62.50 80 LEU A C 1
ATOM 609 O O . LEU A 1 80 ? 6.649 -9.788 7.229 1.00 62.50 80 LEU A O 1
#

Foldseek 3Di:
DVVVVCVVPVCVVVVVVVVVVVLLVVLLVCLLVPAQEEEAAQQPADDPPGSLNSNCVSPVNHDYDYHDDDVVNVVRVVVD

Radius of gyration: 14.34 Å; Cα contacts (8 Å, |Δi|>4): 73; chains: 1; bounding box: 31×26×38 Å

Solvent-accessible surface area (backbone atoms only — not comparable to full-atom values): 4757 Å² total; per-residue (Å²): 110,70,75,63,47,44,74,75,42,70,59,52,69,57,52,54,51,50,53,52,53,46,53,49,54,53,42,36,50,43,21,68,73,69,53,45,74,47,79,40,79,66,60,59,69,86,54,90,82,40,70,59,57,42,25,31,74,61,30,76,83,44,44,72,47,80,38,66,88,56,70,68,35,56,68,51,55,77,74,109

Nearest PDB structures (foldseek):
  3go4-assembly1_A  TM=9.473E-01  e=1.087E-06  Streptomyces avermitilis MA-4680 = NBRC 14893
  2qe6-assembly1_A  TM=9.666E-01  e=1.001E-05  Thermobifida fusca YX
  4q6b-assembly1_A  TM=4.367E-01  e=3.390E-01  Desulfitobacterium hafniense DCB-2